Protein AF-A0A5S9WNA4-F1 (afdb_monomer_lite)

Secondary structure (DSSP, 8-state):
-EE-TTS-EE----HHHHHHHHHSPPEEEEE-TTSPEEEE-SEE-SEEEEEEEETTTTEEEEEEEE-SS-HHHHHHHT--SS-EE-----TT--------

InterPro domains:
  IPR013187 F-box associated beta-propeller, type 3 [PF08268] (17-93)

Sequence (100 aa):
MEIDTNGRIIAFLTLSEMDLIRKEKPSFYGVSDAGEIVFAPSILFESFYLLYFDPRRNSIREVSVEGIVGDEFRSRYGFVKDYMYNMKVYPNHIKSLVFL

Structure (mmCIF, N/CA/C/O backbone):
data_AF-A0A5S9WNA4-F1
#
_entry.id   AF-A0A5S9WNA4-F1
#
loop_
_atom_site.group_PDB
_atom_site.id
_atom_site.type_symbol
_atom_site.label_atom_id
_atom_site.label_alt_id
_atom_site.label_comp_id
_atom_site.label_asym_id
_atom_site.label_entity_id
_atom_site.label_seq_id
_atom_site.pdbx_PDB_ins_code
_atom_site.Cartn_x
_atom_site.Cartn_y
_atom_site.Cartn_z
_atom_site.occupancy
_atom_site.B_iso_or_equiv
_atom_site.auth_seq_id
_atom_site.auth_comp_id
_atom_site.auth_asym_id
_atom_site.auth_atom_id
_atom_site.pdbx_PDB_model_num
ATOM 1 N N . MET A 1 1 ? 24.774 -2.292 -9.402 1.00 53.12 1 MET A N 1
ATOM 2 C CA . MET A 1 1 ? 24.097 -3.509 -9.885 1.00 53.12 1 MET A CA 1
ATOM 3 C C . MET A 1 1 ? 24.956 -4.676 -9.463 1.00 53.12 1 MET A C 1
ATOM 5 O O . MET A 1 1 ? 26.059 -4.807 -9.979 1.00 53.12 1 MET A O 1
ATOM 9 N N . GLU A 1 2 ? 24.498 -5.434 -8.476 1.00 46.00 2 GLU A N 1
ATOM 10 C CA . GLU A 1 2 ? 25.188 -6.636 -8.017 1.00 46.00 2 GLU A CA 1
ATOM 11 C C . GLU A 1 2 ? 24.300 -7.835 -8.340 1.00 46.00 2 GLU A C 1
ATOM 13 O O . GLU A 1 2 ? 23.074 -7.742 -8.278 1.00 46.00 2 GLU A O 1
ATOM 18 N N . ILE A 1 3 ? 24.914 -8.925 -8.782 1.00 50.12 3 ILE A N 1
ATOM 19 C CA . ILE A 1 3 ? 24.218 -10.160 -9.122 1.00 50.12 3 ILE A CA 1
ATOM 20 C C . ILE A 1 3 ? 24.561 -11.143 -8.011 1.00 50.12 3 ILE A C 1
ATOM 22 O O . ILE A 1 3 ? 25.742 -11.359 -7.735 1.00 50.12 3 ILE A O 1
ATOM 26 N N . ASP A 1 4 ? 23.544 -11.693 -7.350 1.00 62.56 4 ASP A N 1
ATOM 27 C CA . ASP A 1 4 ? 23.748 -12.694 -6.310 1.00 62.56 4 ASP A CA 1
ATOM 28 C C . ASP A 1 4 ? 24.378 -13.968 -6.891 1.00 62.56 4 ASP A C 1
ATOM 30 O O . ASP A 1 4 ? 24.449 -14.185 -8.105 1.00 62.56 4 ASP A O 1
ATOM 34 N N . THR A 1 5 ? 24.821 -14.859 -6.011 1.00 63.25 5 THR A N 1
ATOM 35 C CA . THR A 1 5 ? 25.428 -16.140 -6.398 1.00 63.25 5 THR A CA 1
ATOM 36 C C . THR A 1 5 ? 24.503 -17.049 -7.218 1.00 63.25 5 THR A C 1
ATOM 38 O O . THR A 1 5 ? 24.977 -18.026 -7.793 1.00 63.25 5 THR A O 1
ATOM 41 N N . ASN A 1 6 ? 23.211 -16.725 -7.314 1.00 64.25 6 ASN A N 1
ATOM 42 C CA . ASN A 1 6 ? 22.197 -17.437 -8.088 1.00 64.25 6 ASN A CA 1
ATOM 43 C C . ASN A 1 6 ? 21.819 -16.713 -9.393 1.00 64.25 6 ASN A C 1
ATOM 45 O O . ASN A 1 6 ? 20.858 -17.115 -10.053 1.00 64.25 6 ASN A O 1
ATOM 49 N N . GLY A 1 7 ? 22.537 -15.654 -9.779 1.00 45.97 7 GLY A N 1
ATOM 50 C CA . GLY A 1 7 ? 22.246 -14.903 -11.000 1.00 45.97 7 GLY A CA 1
ATOM 51 C C . GLY A 1 7 ? 21.100 -13.894 -10.867 1.00 45.97 7 GLY A C 1
ATOM 52 O O . GLY A 1 7 ? 20.653 -13.357 -11.880 1.00 45.97 7 GLY A O 1
ATOM 53 N N . ARG A 1 8 ? 20.601 -13.630 -9.652 1.00 42.97 8 ARG A N 1
ATOM 54 C CA . ARG A 1 8 ? 19.517 -12.670 -9.403 1.00 42.97 8 ARG A CA 1
ATOM 55 C C . ARG A 1 8 ? 20.092 -11.273 -9.249 1.00 42.97 8 ARG A C 1
ATOM 57 O O . ARG A 1 8 ? 21.044 -11.064 -8.503 1.00 42.97 8 ARG A O 1
ATOM 64 N N . ILE A 1 9 ? 19.499 -10.306 -9.937 1.00 49.03 9 ILE A N 1
ATOM 65 C CA . ILE A 1 9 ? 19.849 -8.897 -9.763 1.00 49.03 9 ILE A CA 1
ATOM 66 C C . ILE A 1 9 ? 19.397 -8.477 -8.362 1.00 49.03 9 ILE A C 1
ATOM 68 O O . ILE A 1 9 ? 18.202 -8.464 -8.080 1.00 49.03 9 ILE A O 1
ATOM 72 N N . ILE A 1 10 ? 20.348 -8.128 -7.498 1.00 45.97 10 ILE A N 1
ATOM 73 C CA . ILE A 1 10 ? 20.065 -7.418 -6.253 1.00 45.97 10 ILE A CA 1
ATOM 74 C C . ILE A 1 10 ? 20.155 -5.930 -6.584 1.00 45.97 10 ILE A C 1
ATOM 76 O O . ILE A 1 10 ? 21.240 -5.363 -6.771 1.00 45.97 10 ILE A O 1
ATOM 80 N N . ALA A 1 11 ? 18.997 -5.292 -6.710 1.00 54.09 11 ALA A N 1
ATOM 81 C CA . ALA A 1 11 ? 18.925 -3.846 -6.770 1.00 54.09 11 ALA A CA 1
ATOM 82 C C . ALA A 1 11 ? 19.057 -3.290 -5.347 1.00 54.09 11 ALA A C 1
ATOM 84 O O . ALA A 1 11 ? 18.130 -3.338 -4.543 1.00 54.09 11 ALA A O 1
ATOM 85 N N . PHE A 1 12 ? 20.240 -2.776 -5.015 1.00 55.50 12 PHE A N 1
ATOM 86 C CA . PHE A 1 12 ? 20.406 -1.958 -3.820 1.00 55.50 12 PHE A CA 1
ATOM 87 C C . PHE A 1 12 ? 19.881 -0.557 -4.126 1.00 55.50 12 PHE A C 1
ATOM 89 O O . PHE A 1 12 ? 20.514 0.180 -4.884 1.00 55.50 12 PHE A O 1
ATOM 96 N N . LEU A 1 13 ? 18.737 -0.197 -3.539 1.00 56.66 13 LEU A N 1
ATOM 97 C CA . LEU A 1 13 ? 18.297 1.196 -3.514 1.00 56.66 13 LEU A CA 1
ATOM 98 C C . LEU A 1 13 ? 19.362 2.045 -2.817 1.00 56.66 13 LEU A C 1
ATOM 100 O O . LEU A 1 13 ? 19.879 1.684 -1.756 1.00 56.66 13 LEU A O 1
ATOM 104 N N . THR A 1 14 ? 19.677 3.193 -3.401 1.00 56.69 14 THR A N 1
ATOM 105 C CA . THR A 1 14 ? 20.527 4.195 -2.761 1.00 56.69 14 THR A CA 1
ATOM 106 C C . THR A 1 14 ? 19.803 4.811 -1.563 1.00 56.69 14 THR A C 1
ATOM 108 O O . THR A 1 14 ? 18.572 4.888 -1.518 1.00 56.69 14 THR A O 1
ATOM 111 N N . LEU A 1 15 ? 20.563 5.308 -0.584 1.00 57.06 15 LEU A N 1
ATOM 112 C CA . LEU A 1 15 ? 19.991 5.964 0.597 1.00 57.06 15 LEU A CA 1
ATOM 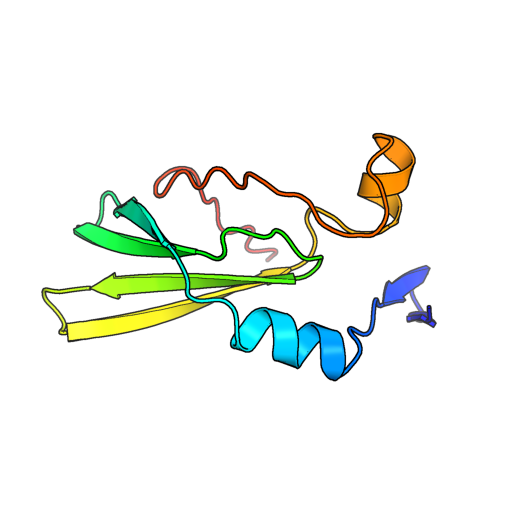113 C C . LEU A 1 15 ? 19.062 7.134 0.214 1.00 57.06 15 LEU A C 1
ATOM 115 O O . LEU A 1 15 ? 18.020 7.321 0.833 1.00 57.06 15 LEU A O 1
ATOM 119 N N . SER A 1 16 ? 19.386 7.868 -0.855 1.00 60.78 16 SER A N 1
ATOM 120 C CA . SER A 1 16 ? 18.551 8.958 -1.373 1.00 60.78 16 SER A CA 1
ATOM 121 C C . SER A 1 16 ? 17.216 8.494 -1.955 1.00 60.78 16 SER A C 1
ATOM 123 O O . SER A 1 16 ? 16.220 9.202 -1.825 1.00 60.78 16 SER A O 1
ATOM 125 N N . GLU A 1 17 ? 17.173 7.318 -2.584 1.00 64.06 17 GLU A N 1
ATOM 126 C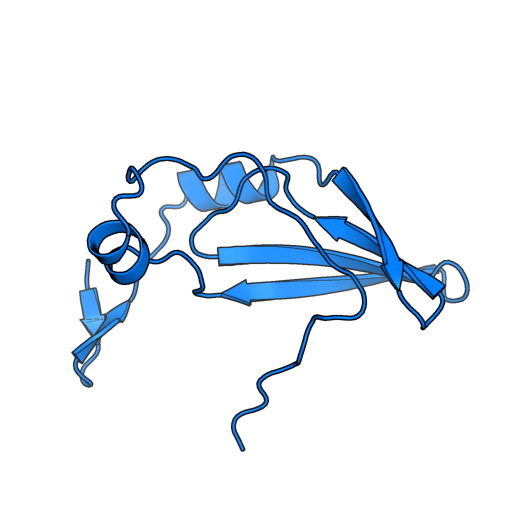 CA . GLU A 1 17 ? 15.923 6.736 -3.088 1.00 64.06 17 GLU A CA 1
ATOM 127 C C . GLU A 1 17 ? 15.054 6.252 -1.925 1.00 64.06 17 GLU A C 1
ATOM 129 O O . GLU A 1 17 ? 13.853 6.517 -1.902 1.00 64.06 17 GLU A O 1
ATOM 134 N N . MET A 1 18 ? 15.666 5.634 -0.908 1.00 62.78 18 MET A N 1
ATOM 135 C CA . MET A 1 18 ? 14.970 5.260 0.328 1.00 62.78 18 MET A CA 1
ATOM 136 C C . MET A 1 18 ? 14.384 6.477 1.060 1.00 62.78 18 MET A C 1
ATOM 138 O O . MET A 1 18 ? 13.239 6.429 1.518 1.00 62.78 18 MET A O 1
ATOM 142 N N . ASP A 1 19 ? 15.133 7.578 1.147 1.00 67.69 19 ASP A N 1
ATOM 143 C CA . ASP A 1 19 ? 14.659 8.827 1.750 1.00 67.69 19 ASP A CA 1
ATOM 144 C C . ASP A 1 19 ? 13.517 9.459 0.945 1.00 67.69 19 ASP A C 1
ATOM 146 O O . ASP A 1 19 ? 12.564 9.980 1.529 1.00 67.69 19 ASP A O 1
ATOM 150 N N . LEU A 1 20 ? 13.568 9.390 -0.390 1.00 66.19 20 LEU A N 1
ATOM 151 C CA . LEU A 1 20 ? 12.497 9.886 -1.255 1.00 66.19 20 LEU A CA 1
ATOM 152 C C . LEU A 1 20 ? 11.201 9.083 -1.068 1.00 66.19 20 LEU A C 1
ATOM 154 O O . LEU A 1 20 ? 10.139 9.687 -0.909 1.00 66.19 20 LEU A O 1
ATOM 158 N N . ILE A 1 21 ? 11.301 7.750 -0.998 1.00 65.44 21 ILE A N 1
ATOM 159 C CA . ILE A 1 21 ? 10.177 6.843 -0.708 1.00 65.44 21 ILE A CA 1
ATOM 160 C C . ILE A 1 21 ? 9.543 7.187 0.646 1.00 65.44 21 ILE A C 1
ATOM 162 O O . ILE A 1 21 ? 8.323 7.311 0.759 1.00 65.44 21 ILE A O 1
ATOM 166 N N . ARG A 1 22 ? 10.363 7.389 1.686 1.00 66.38 22 ARG A N 1
ATOM 167 C CA . ARG A 1 22 ? 9.884 7.734 3.038 1.00 66.38 22 ARG A CA 1
ATOM 168 C C . ARG A 1 22 ? 9.299 9.143 3.134 1.00 66.38 22 ARG A C 1
ATOM 170 O O . ARG A 1 22 ? 8.447 9.389 3.984 1.00 66.38 22 ARG A O 1
ATOM 177 N N . LYS A 1 23 ? 9.765 10.078 2.305 1.00 70.75 23 LYS A N 1
ATOM 178 C CA . LYS A 1 23 ? 9.288 11.468 2.291 1.00 70.75 23 LYS A CA 1
ATOM 179 C C . LYS A 1 23 ? 7.967 11.626 1.546 1.00 70.75 23 LYS A C 1
ATOM 181 O O . LYS A 1 23 ? 7.256 12.610 1.773 1.00 70.75 23 LYS A O 1
ATOM 186 N N . GLU A 1 24 ? 7.639 10.698 0.654 1.00 74.19 24 GLU A N 1
ATOM 187 C CA . GLU A 1 24 ? 6.380 10.757 -0.063 1.00 74.19 24 GLU A CA 1
ATOM 188 C C . GLU A 1 24 ? 5.203 10.577 0.901 1.00 74.19 24 GLU A C 1
ATOM 190 O O . GLU A 1 24 ? 5.140 9.619 1.670 1.00 74.19 24 GLU A O 1
ATOM 195 N N . LYS A 1 25 ? 4.253 11.517 0.869 1.00 78.75 25 LYS A N 1
ATOM 196 C CA . LYS A 1 25 ? 3.019 11.386 1.640 1.00 78.75 25 LYS A CA 1
ATOM 197 C C . LYS A 1 25 ? 2.115 10.378 0.934 1.00 78.75 25 LYS A C 1
ATOM 199 O O . LYS A 1 25 ? 1.696 10.657 -0.192 1.00 78.75 25 LYS A O 1
ATOM 204 N N . PRO A 1 26 ? 1.774 9.251 1.573 1.00 83.31 26 PRO A N 1
ATOM 205 C CA . PRO A 1 26 ? 0.935 8.259 0.936 1.00 83.31 26 PRO A CA 1
ATOM 206 C C . PRO A 1 26 ? -0.486 8.818 0.774 1.00 83.31 26 PRO A C 1
ATOM 208 O O . PRO A 1 26 ? -1.038 9.465 1.666 1.00 83.31 26 PRO A O 1
ATOM 211 N N . SER A 1 27 ? -1.061 8.598 -0.403 1.00 87.56 27 SER A N 1
ATOM 212 C CA . SER A 1 27 ? -2.416 9.016 -0.763 1.00 87.56 27 SER A CA 1
ATOM 213 C C . SER A 1 27 ? -3.426 7.942 -0.375 1.00 87.56 27 SER A C 1
ATOM 215 O O . SER A 1 27 ? -3.080 6.768 -0.288 1.00 87.56 27 SER A O 1
ATOM 217 N N . PHE A 1 28 ? -4.678 8.330 -0.140 1.00 89.44 28 PHE A N 1
ATOM 218 C CA . PHE A 1 28 ? -5.774 7.388 0.091 1.00 89.44 28 PHE A CA 1
ATOM 219 C C . PHE A 1 28 ? -6.165 6.683 -1.215 1.00 89.44 28 PHE A C 1
ATOM 221 O O . PHE A 1 28 ? -6.369 7.346 -2.232 1.00 89.44 28 PHE A O 1
ATOM 228 N N . TYR A 1 29 ? -6.313 5.357 -1.169 1.00 88.06 29 TYR A N 1
ATOM 229 C CA . TYR A 1 29 ? -6.664 4.533 -2.334 1.00 88.06 29 TYR A CA 1
ATOM 230 C C . TYR A 1 29 ? -7.961 3.737 -2.186 1.00 88.06 29 TYR A C 1
ATOM 232 O O . TYR A 1 29 ? -8.446 3.185 -3.172 1.00 88.06 29 TYR A O 1
ATOM 240 N N . GLY A 1 30 ? -8.544 3.673 -0.991 1.00 90.12 30 GLY A N 1
ATOM 241 C CA . GLY A 1 30 ? -9.819 2.995 -0.785 1.00 90.12 30 GLY A CA 1
ATOM 242 C C . GLY A 1 30 ? -9.902 2.258 0.539 1.00 90.12 30 GLY A C 1
ATOM 243 O O . GLY A 1 30 ? -9.091 2.454 1.443 1.00 90.12 30 GLY A O 1
ATOM 244 N N . VAL A 1 31 ? -10.912 1.400 0.628 1.00 91.06 31 VAL A N 1
ATOM 245 C CA . VAL A 1 31 ? -11.185 0.561 1.794 1.00 91.06 31 VAL A CA 1
ATOM 246 C C . VAL A 1 31 ? -11.141 -0.901 1.354 1.00 91.06 31 VAL A C 1
ATOM 248 O O . VAL A 1 31 ? -11.689 -1.230 0.301 1.00 91.06 31 VAL A O 1
ATOM 251 N N . SER A 1 32 ? -10.455 -1.755 2.116 1.00 90.25 32 SER A N 1
ATOM 252 C CA . SER A 1 32 ? -10.432 -3.204 1.881 1.00 90.25 32 SER A CA 1
ATOM 253 C C . SER A 1 32 ? -11.752 -3.861 2.307 1.00 90.25 32 SER A C 1
ATOM 255 O O . SER A 1 32 ? -12.518 -3.291 3.083 1.00 90.25 32 SER A O 1
ATOM 257 N N . ASP A 1 33 ? -12.001 -5.099 1.881 1.00 89.50 33 ASP A N 1
ATOM 258 C CA . ASP A 1 33 ? -13.175 -5.880 2.313 1.00 89.50 33 ASP A CA 1
ATOM 259 C C . ASP A 1 33 ? -13.200 -6.132 3.832 1.00 89.50 33 ASP A C 1
ATOM 261 O O . ASP A 1 33 ? -14.258 -6.367 4.417 1.00 89.50 33 ASP A O 1
ATOM 265 N N . ALA A 1 34 ? -12.041 -6.040 4.493 1.00 89.94 34 ALA A N 1
ATOM 266 C CA . ALA A 1 34 ? -11.920 -6.116 5.948 1.00 89.94 34 ALA A CA 1
ATOM 267 C C . ALA A 1 34 ? -12.265 -4.791 6.662 1.00 89.94 34 ALA A C 1
ATOM 269 O O . ALA A 1 34 ? -12.342 -4.758 7.892 1.00 89.94 34 ALA A O 1
ATOM 270 N N . GLY A 1 35 ? -12.494 -3.708 5.911 1.00 92.00 35 GLY A N 1
ATOM 271 C CA . GLY A 1 35 ? -12.765 -2.370 6.439 1.00 92.00 35 GLY A CA 1
ATOM 272 C C . GLY A 1 35 ? -11.513 -1.549 6.756 1.00 92.00 35 GLY A C 1
ATOM 273 O O . GLY A 1 35 ? -11.618 -0.544 7.460 1.00 92.00 35 GLY A O 1
ATOM 274 N N . GLU A 1 36 ? -10.336 -1.953 6.269 1.00 93.94 36 GLU A N 1
ATOM 275 C CA . GLU A 1 36 ? -9.090 -1.204 6.468 1.00 93.94 36 GLU A CA 1
ATOM 276 C C . GLU A 1 36 ? -8.967 -0.085 5.432 1.00 93.94 36 GLU A C 1
ATOM 278 O O . GLU A 1 36 ? -9.221 -0.290 4.246 1.00 93.94 36 GLU A O 1
ATOM 283 N N . ILE A 1 37 ? -8.535 1.096 5.866 1.00 92.94 37 ILE A N 1
ATOM 284 C CA . ILE A 1 37 ? -8.248 2.235 4.993 1.00 92.94 37 ILE A CA 1
ATOM 285 C C . ILE A 1 37 ? -6.855 2.038 4.394 1.00 92.94 37 ILE A C 1
ATOM 287 O O . ILE A 1 37 ? -5.871 1.937 5.128 1.00 92.94 37 ILE A O 1
ATOM 291 N N . VAL A 1 38 ? -6.772 1.996 3.065 1.00 91.25 38 VAL A N 1
ATOM 292 C CA . VAL A 1 38 ? -5.528 1.737 2.337 1.00 91.25 38 VAL A CA 1
ATOM 293 C C . VAL A 1 38 ? -4.909 3.043 1.862 1.00 91.25 38 VAL A C 1
ATOM 295 O O . VAL A 1 38 ? -5.545 3.827 1.149 1.00 91.25 38 VAL A O 1
ATOM 298 N N . PHE A 1 39 ? -3.641 3.239 2.214 1.00 89.25 39 PHE A N 1
ATOM 299 C CA . PHE A 1 39 ? -2.800 4.304 1.691 1.00 89.25 39 PHE A CA 1
ATOM 300 C C . PHE A 1 39 ? -1.607 3.738 0.935 1.00 89.25 39 PHE A C 1
ATOM 302 O O . PHE A 1 39 ? -1.065 2.688 1.289 1.00 89.25 39 PHE A O 1
ATOM 309 N N . ALA A 1 40 ? -1.180 4.462 -0.091 1.00 85.31 40 ALA A N 1
ATOM 310 C CA . ALA A 1 40 ? -0.033 4.074 -0.890 1.00 85.31 40 ALA A CA 1
ATOM 311 C C . ALA A 1 40 ? 0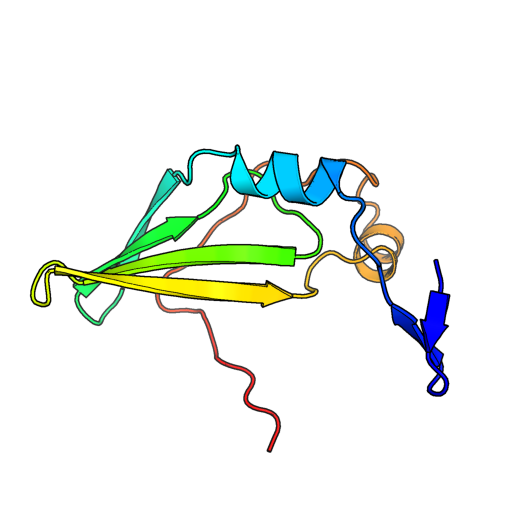.697 5.292 -1.462 1.00 85.31 40 ALA A C 1
ATOM 313 O O . ALA A 1 40 ? 0.100 6.366 -1.579 1.00 85.31 40 ALA A O 1
ATOM 314 N N . PRO A 1 41 ? 1.971 5.155 -1.841 1.00 81.56 41 PRO A N 1
ATOM 315 C CA . PRO A 1 41 ? 2.655 6.187 -2.600 1.00 81.56 41 PRO A CA 1
ATOM 316 C C . PRO A 1 41 ? 1.951 6.439 -3.942 1.00 81.56 41 PRO A C 1
ATOM 318 O O . PRO A 1 41 ? 1.310 5.564 -4.528 1.00 81.56 41 PRO A O 1
ATOM 321 N N . SER A 1 42 ? 2.010 7.674 -4.420 1.00 76.69 42 SER A N 1
ATOM 322 C CA . SER A 1 42 ? 1.596 8.065 -5.771 1.00 76.69 42 SER A CA 1
ATOM 323 C C . SER A 1 42 ? 2.665 7.734 -6.817 1.00 76.69 42 SER A C 1
ATOM 325 O O . SER A 1 42 ? 2.342 7.607 -8.004 1.00 76.69 42 SER A O 1
ATOM 327 N N . ILE A 1 43 ? 3.912 7.539 -6.369 1.00 74.44 43 ILE A N 1
ATOM 328 C CA . ILE A 1 43 ? 5.055 7.178 -7.200 1.00 74.44 43 ILE A CA 1
ATOM 329 C C . ILE A 1 43 ? 5.439 5.712 -6.967 1.00 74.44 43 ILE A C 1
ATOM 331 O O . ILE A 1 43 ? 5.705 5.280 -5.847 1.00 74.44 43 ILE A O 1
ATOM 335 N N . LEU A 1 44 ? 5.495 4.939 -8.052 1.00 72.19 44 LEU A N 1
ATOM 336 C CA . LEU A 1 44 ? 5.963 3.554 -8.028 1.00 72.19 44 LEU A CA 1
ATOM 337 C C . LEU A 1 44 ? 7.486 3.491 -8.163 1.00 72.19 44 LEU A C 1
ATOM 339 O O . LEU A 1 44 ? 8.047 3.825 -9.211 1.00 72.19 44 LEU A O 1
ATOM 343 N N . PHE A 1 45 ? 8.125 2.997 -7.108 1.00 70.81 45 PHE A N 1
ATOM 344 C CA . PHE A 1 45 ? 9.538 2.631 -7.073 1.00 70.81 45 PHE A CA 1
ATOM 345 C C . PHE A 1 45 ? 9.701 1.110 -7.205 1.00 70.81 45 PHE A C 1
ATOM 347 O O . PHE A 1 45 ? 8.722 0.363 -7.204 1.00 70.81 45 PHE A O 1
ATOM 354 N N . GLU A 1 46 ? 10.942 0.640 -7.346 1.00 71.00 46 GLU A N 1
ATOM 355 C CA . GLU A 1 46 ? 11.249 -0.796 -7.435 1.00 71.00 46 GLU A CA 1
ATOM 356 C C . GLU A 1 46 ? 10.795 -1.573 -6.190 1.00 71.00 46 GLU A C 1
ATOM 358 O O . GLU A 1 46 ? 10.303 -2.697 -6.300 1.00 71.00 46 GLU A O 1
ATOM 363 N N . SER A 1 47 ? 10.871 -0.931 -5.025 1.00 73.88 47 SER A N 1
ATOM 364 C CA . SER A 1 47 ? 10.158 -1.340 -3.821 1.00 73.88 47 SER A CA 1
ATOM 365 C C . SER A 1 47 ? 9.411 -0.152 -3.228 1.00 73.88 47 SER A C 1
ATOM 367 O O . SER A 1 47 ? 9.858 0.992 -3.305 1.00 73.88 47 SER A O 1
ATOM 369 N N . PHE A 1 48 ? 8.238 -0.41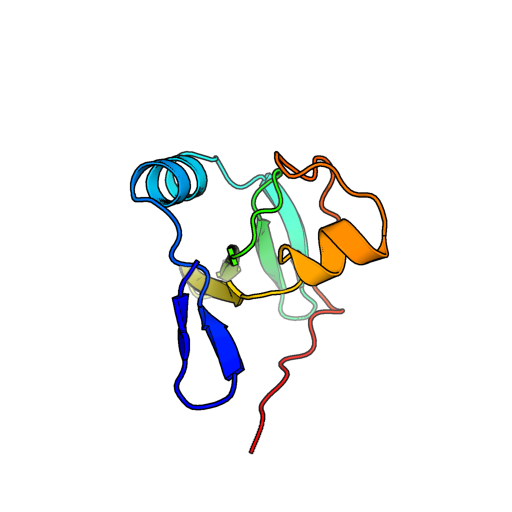3 -2.667 1.00 76.38 48 PHE A N 1
ATOM 370 C CA . PHE A 1 48 ? 7.387 0.601 -2.055 1.00 76.38 48 PHE A CA 1
ATOM 371 C C . PHE A 1 48 ? 6.572 -0.016 -0.921 1.00 76.38 48 PHE A C 1
ATOM 373 O O . PHE A 1 48 ? 6.498 -1.234 -0.794 1.00 76.38 48 PHE A O 1
ATOM 380 N N . TYR A 1 49 ? 5.951 0.813 -0.086 1.00 80.81 49 TYR A N 1
ATOM 381 C CA . TYR A 1 49 ? 5.138 0.341 1.031 1.00 80.81 49 TYR A CA 1
ATOM 382 C C . TYR A 1 49 ? 3.659 0.680 0.835 1.00 80.81 49 TYR A C 1
ATOM 384 O O . TYR A 1 49 ? 3.302 1.696 0.243 1.00 80.81 49 TYR A O 1
ATOM 392 N N . LEU A 1 50 ? 2.790 -0.176 1.361 1.00 86.12 50 LEU A N 1
ATOM 393 C CA . LEU A 1 50 ? 1.361 0.071 1.521 1.00 86.12 50 LEU A CA 1
ATOM 394 C C . LEU A 1 50 ? 1.047 0.179 3.010 1.00 86.12 50 LEU A C 1
ATOM 396 O O . LEU A 1 50 ? 1.552 -0.614 3.806 1.00 86.12 50 LEU A O 1
ATOM 400 N N . LEU A 1 51 ? 0.185 1.119 3.384 1.00 89.50 51 LEU A N 1
ATOM 401 C CA . LEU A 1 51 ? -0.301 1.255 4.755 1.00 89.50 51 LEU A CA 1
ATOM 402 C C . LEU A 1 51 ? -1.771 0.856 4.820 1.00 89.50 51 LEU A C 1
ATOM 404 O O . LEU A 1 51 ? -2.600 1.401 4.096 1.00 89.50 51 LEU A O 1
ATOM 408 N N . TYR A 1 52 ? -2.088 -0.061 5.726 1.00 91.12 52 TYR A N 1
ATOM 409 C CA . TYR A 1 52 ? -3.447 -0.480 6.047 1.00 91.12 52 TYR A CA 1
ATOM 410 C C . TYR A 1 52 ? -3.776 0.020 7.444 1.00 91.12 52 TYR A C 1
ATOM 412 O O . TYR A 1 52 ? -3.177 -0.426 8.421 1.00 91.12 52 TYR A O 1
ATOM 420 N N . PHE A 1 53 ? -4.700 0.967 7.548 1.00 92.75 53 PHE A N 1
ATOM 421 C CA . PHE A 1 53 ? -5.188 1.453 8.831 1.00 92.75 53 PHE A CA 1
ATOM 422 C C . PHE A 1 53 ? -6.503 0.760 9.186 1.00 92.75 53 PHE A C 1
ATOM 424 O O . PHE A 1 53 ? -7.495 0.906 8.475 1.00 92.75 53 PHE A O 1
ATOM 431 N N . ASP A 1 54 ? -6.517 0.038 10.303 1.00 94.56 54 ASP A N 1
ATOM 432 C CA . ASP A 1 54 ? -7.729 -0.530 10.891 1.00 94.56 54 ASP A CA 1
ATOM 433 C C . ASP A 1 54 ? -8.294 0.466 11.923 1.00 94.56 54 ASP A C 1
ATOM 435 O O . ASP A 1 54 ? -7.749 0.574 13.031 1.00 94.56 54 ASP A O 1
ATOM 439 N N . PRO A 1 55 ? -9.392 1.185 11.615 1.00 92.19 55 PRO A N 1
ATOM 440 C CA . PRO A 1 55 ? -9.986 2.142 12.546 1.00 92.19 55 PRO A CA 1
ATOM 441 C C . PRO A 1 55 ? -10.619 1.473 13.773 1.00 92.19 55 PRO A C 1
ATOM 443 O O . PRO A 1 55 ? -10.775 2.117 14.807 1.00 92.19 55 PRO A O 1
ATOM 446 N N . ARG A 1 56 ? -10.980 0.185 13.691 1.00 94.62 56 ARG A N 1
ATOM 447 C CA . ARG A 1 56 ? -11.601 -0.562 14.798 1.00 94.62 56 ARG A CA 1
ATOM 448 C C . ARG A 1 56 ? -10.568 -0.938 15.850 1.00 94.62 56 ARG A C 1
ATOM 450 O O . ARG A 1 56 ? -10.885 -0.980 17.035 1.00 94.62 56 ARG A O 1
ATOM 457 N N . ARG A 1 57 ? -9.348 -1.239 15.404 1.00 94.06 57 ARG A N 1
ATOM 458 C CA . ARG A 1 57 ? -8.206 -1.581 16.266 1.00 94.06 57 ARG A CA 1
ATOM 459 C C . ARG A 1 57 ? -7.301 -0.390 16.561 1.00 94.06 57 ARG A C 1
ATOM 461 O O . ARG A 1 57 ? -6.429 -0.507 17.415 1.00 94.06 57 ARG A O 1
ATOM 468 N N . ASN A 1 58 ? -7.515 0.733 15.874 1.00 93.00 58 ASN A N 1
ATOM 469 C CA . ASN A 1 58 ? -6.646 1.905 15.896 1.00 93.00 58 ASN A CA 1
ATOM 470 C C . ASN A 1 58 ? -5.175 1.527 15.639 1.00 93.00 58 ASN A C 1
ATOM 472 O O . ASN A 1 58 ? -4.268 1.922 16.371 1.00 93.00 58 ASN A O 1
ATOM 476 N N . SER A 1 59 ? -4.952 0.698 14.619 1.00 91.94 59 SER A N 1
ATOM 477 C CA . SER A 1 59 ? -3.636 0.142 14.300 1.00 91.94 59 SER A CA 1
ATOM 478 C C . SER A 1 59 ? -3.308 0.314 12.828 1.00 91.94 59 SER A C 1
ATOM 480 O O . SER A 1 59 ? -4.195 0.236 11.980 1.00 91.94 59 SER A O 1
ATOM 482 N N . ILE A 1 60 ? -2.024 0.489 12.527 1.00 92.00 60 ILE A N 1
ATOM 483 C CA . ILE A 1 60 ? -1.508 0.554 11.161 1.00 92.00 60 ILE A CA 1
ATOM 484 C C . ILE A 1 60 ? -0.651 -0.681 10.907 1.00 92.00 60 ILE A C 1
ATOM 486 O O . ILE A 1 60 ? 0.216 -1.014 11.716 1.00 92.00 60 ILE A O 1
ATOM 490 N N . ARG A 1 61 ? -0.876 -1.336 9.768 1.00 89.44 61 ARG A N 1
ATOM 491 C CA . ARG A 1 61 ? 0.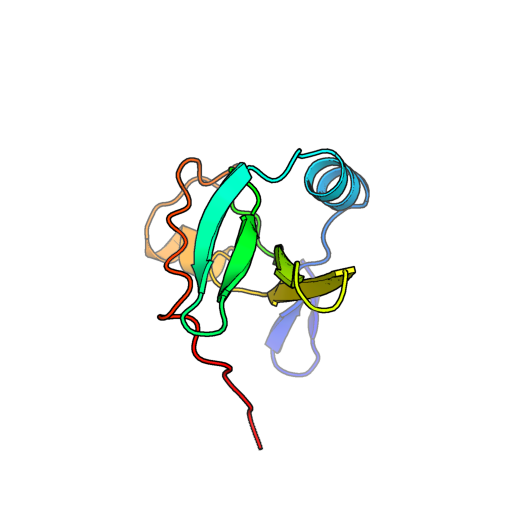005 -2.365 9.221 1.00 89.44 61 ARG A CA 1
ATOM 492 C C . ARG A 1 61 ? 0.705 -1.821 7.985 1.00 89.44 61 ARG A C 1
ATOM 494 O O . ARG A 1 61 ? 0.053 -1.457 7.010 1.00 89.44 61 ARG A O 1
ATOM 501 N N . GLU A 1 62 ? 2.029 -1.808 8.027 1.00 88.56 62 GLU A N 1
ATOM 502 C CA . GLU A 1 62 ? 2.869 -1.525 6.867 1.00 88.56 62 GLU A CA 1
ATOM 503 C C . GLU A 1 62 ? 3.177 -2.829 6.127 1.00 88.56 62 GLU A C 1
ATOM 505 O O . GLU A 1 62 ? 3.479 -3.854 6.741 1.00 88.56 62 GLU A O 1
ATOM 510 N N . VAL A 1 63 ? 3.066 -2.801 4.803 1.00 83.75 63 VAL A N 1
ATOM 511 C CA . VAL A 1 63 ? 3.400 -3.924 3.928 1.00 83.75 63 VAL A CA 1
ATOM 512 C C . VAL A 1 63 ? 4.411 -3.434 2.907 1.00 83.75 63 VAL A C 1
ATOM 514 O O . VAL A 1 63 ? 4.073 -2.609 2.062 1.00 83.75 63 VAL A O 1
ATOM 517 N N . SER A 1 64 ? 5.632 -3.960 2.975 1.00 79.62 64 SER A N 1
ATOM 518 C CA . SER A 1 64 ? 6.624 -3.784 1.916 1.00 79.62 64 SER A CA 1
ATOM 519 C C . SER A 1 64 ? 6.220 -4.609 0.696 1.00 79.62 64 SER A C 1
ATOM 521 O O . SER A 1 64 ? 5.908 -5.796 0.815 1.00 79.62 64 SER A O 1
ATOM 523 N N . VAL A 1 65 ? 6.209 -3.971 -0.468 1.00 75.75 65 VAL A N 1
ATOM 524 C CA . VAL A 1 65 ? 6.008 -4.593 -1.772 1.00 75.75 65 VAL A CA 1
ATOM 525 C C . VAL A 1 65 ? 7.305 -4.437 -2.549 1.00 75.75 65 VAL A C 1
ATOM 527 O O . VAL A 1 65 ? 7.726 -3.328 -2.875 1.00 75.75 65 VAL A O 1
ATOM 530 N N . GLU A 1 66 ? 7.935 -5.565 -2.842 1.00 72.81 66 GLU A N 1
ATOM 531 C CA . GLU A 1 66 ? 9.175 -5.642 -3.604 1.00 72.81 66 GLU A CA 1
ATOM 532 C C . GLU A 1 66 ? 8.872 -6.087 -5.042 1.00 72.81 66 GLU A C 1
ATOM 534 O O . GLU A 1 66 ? 8.088 -7.011 -5.262 1.00 72.81 66 GLU A O 1
ATOM 539 N N . GLY A 1 67 ? 9.497 -5.449 -6.034 1.00 61.56 67 GLY A N 1
ATOM 540 C CA . GLY A 1 67 ? 9.820 -6.123 -7.291 1.00 61.56 67 GLY A CA 1
ATOM 541 C C . GLY A 1 67 ? 8.684 -6.358 -8.292 1.00 61.56 67 GLY A C 1
ATOM 542 O O . GLY A 1 67 ? 8.594 -7.445 -8.854 1.00 61.56 67 GLY A O 1
ATOM 543 N N . ILE A 1 68 ? 7.864 -5.349 -8.613 1.00 61.47 68 ILE A N 1
ATOM 544 C CA . ILE A 1 68 ? 7.039 -5.403 -9.846 1.00 61.47 68 ILE A CA 1
ATOM 545 C C . ILE A 1 68 ? 7.686 -4.611 -10.995 1.00 61.47 68 ILE A C 1
ATOM 547 O O . ILE A 1 68 ? 7.518 -4.961 -12.159 1.00 61.47 68 ILE A O 1
ATOM 551 N N . VAL A 1 69 ? 8.471 -3.573 -10.688 1.00 61.34 69 VAL A N 1
ATOM 552 C CA . VAL A 1 69 ? 8.957 -2.590 -11.674 1.00 61.34 69 VAL A CA 1
ATOM 553 C C . VAL A 1 69 ? 10.487 -2.474 -11.654 1.00 61.34 69 VAL A C 1
ATOM 555 O O . VAL A 1 69 ? 11.027 -1.370 -11.679 1.00 61.34 69 VAL A O 1
ATOM 558 N N . GLY A 1 70 ? 11.190 -3.607 -11.577 1.00 64.88 70 GLY A N 1
ATOM 559 C CA . GLY A 1 70 ? 12.653 -3.646 -11.695 1.00 64.88 70 GLY A CA 1
ATOM 560 C C . GLY A 1 70 ? 13.144 -3.320 -13.112 1.00 64.88 70 GLY A C 1
ATOM 561 O O . GLY A 1 70 ? 12.358 -3.265 -14.065 1.00 64.88 70 GLY A O 1
ATOM 562 N N . ASP A 1 71 ? 14.455 -3.130 -13.268 1.00 67.94 71 ASP A N 1
ATOM 563 C CA . ASP A 1 71 ? 15.091 -2.749 -14.542 1.00 67.94 71 ASP A CA 1
ATOM 564 C C . ASP A 1 71 ? 14.728 -3.691 -15.711 1.00 67.94 71 ASP A C 1
ATOM 566 O O . ASP A 1 71 ? 14.521 -3.229 -16.835 1.00 67.94 71 ASP A O 1
ATOM 570 N N . GLU A 1 72 ? 14.573 -4.997 -15.455 1.00 68.12 72 GLU A N 1
ATOM 571 C CA . GLU A 1 72 ? 14.156 -5.975 -16.472 1.00 68.12 72 GLU A CA 1
ATOM 572 C C . GLU A 1 72 ? 12.720 -5.723 -16.964 1.00 68.12 72 GLU A C 1
ATOM 574 O O . GLU A 1 72 ? 12.465 -5.713 -18.170 1.00 68.12 72 GLU A O 1
ATOM 579 N N . PHE A 1 73 ? 11.781 -5.470 -16.045 1.00 69.75 73 PHE A N 1
ATOM 580 C CA . PHE A 1 73 ? 10.396 -5.137 -16.386 1.00 69.75 73 PHE A CA 1
ATOM 581 C C . PHE A 1 73 ? 10.348 -3.835 -17.193 1.00 69.75 73 PHE A C 1
ATOM 583 O O . PHE A 1 73 ? 9.708 -3.762 -18.243 1.00 69.75 73 PHE A O 1
ATOM 590 N N . ARG A 1 74 ? 11.092 -2.817 -16.750 1.00 69.81 74 ARG A N 1
ATOM 591 C CA . ARG A 1 74 ? 11.159 -1.518 -17.428 1.00 69.81 74 ARG A CA 1
ATOM 592 C C . ARG A 1 74 ? 11.735 -1.641 -18.835 1.00 69.81 74 ARG A C 1
ATOM 594 O O . ARG A 1 74 ? 11.140 -1.127 -19.778 1.00 69.81 74 ARG A O 1
ATOM 601 N N . SER A 1 75 ? 12.833 -2.381 -18.993 1.00 70.12 75 SER A N 1
ATOM 602 C CA . SER A 1 75 ? 13.464 -2.624 -20.292 1.00 70.12 75 SER A CA 1
ATOM 603 C C . SER A 1 75 ? 12.557 -3.409 -21.241 1.00 70.12 75 SER A C 1
ATOM 605 O O . SER A 1 75 ? 12.457 -3.053 -22.414 1.00 70.12 75 SER A O 1
ATOM 607 N N . ARG A 1 76 ? 11.847 -4.429 -20.740 1.00 74.06 76 ARG A N 1
ATOM 608 C CA . ARG A 1 76 ? 10.946 -5.257 -21.556 1.00 74.06 76 ARG A CA 1
ATOM 609 C C . ARG A 1 76 ? 9.741 -4.481 -22.085 1.00 74.06 76 ARG A C 1
ATOM 611 O O . ARG A 1 76 ? 9.282 -4.765 -23.188 1.00 74.06 76 ARG A O 1
ATOM 618 N N . TYR A 1 77 ? 9.233 -3.522 -21.313 1.00 70.19 77 TYR A N 1
ATOM 619 C CA . TYR A 1 77 ? 8.003 -2.794 -21.641 1.00 70.19 77 TYR A CA 1
ATOM 620 C C . TYR A 1 77 ? 8.225 -1.318 -22.014 1.00 70.19 77 TYR A C 1
ATOM 622 O O . TYR A 1 77 ? 7.257 -0.589 -22.213 1.00 70.19 77 TYR A O 1
ATOM 630 N N . GLY A 1 78 ? 9.481 -0.876 -22.156 1.00 66.38 78 GLY A N 1
ATOM 631 C CA . GLY A 1 78 ? 9.825 0.470 -22.629 1.00 66.38 78 GLY A CA 1
ATOM 632 C C . GLY A 1 78 ? 9.576 1.590 -21.614 1.00 66.38 78 GLY A C 1
ATOM 633 O O . GLY A 1 78 ? 9.366 2.736 -22.011 1.00 66.38 78 GLY A O 1
ATOM 634 N N . PHE A 1 79 ? 9.585 1.283 -20.315 1.00 66.94 79 PHE A N 1
ATOM 635 C CA . PHE A 1 79 ? 9.445 2.294 -19.267 1.00 66.94 79 PHE A CA 1
ATOM 636 C C . PHE A 1 79 ? 10.783 2.991 -18.988 1.00 66.94 79 PHE A C 1
ATOM 638 O O . PHE A 1 79 ? 11.836 2.355 -18.923 1.00 66.94 79 PHE A O 1
ATOM 645 N N . VAL A 1 80 ? 10.736 4.314 -18.807 1.00 64.38 80 VAL A N 1
ATOM 646 C CA . VAL A 1 80 ? 11.903 5.135 -18.450 1.00 64.38 80 VAL A CA 1
ATOM 647 C C . VAL A 1 80 ? 12.363 4.781 -17.029 1.00 64.38 80 VAL A C 1
ATOM 649 O O . VAL A 1 80 ? 11.544 4.441 -16.176 1.00 64.38 80 VAL A O 1
ATOM 652 N N . LYS A 1 81 ? 13.673 4.862 -16.765 1.00 62.28 81 LYS A N 1
ATOM 653 C CA . LYS A 1 81 ? 14.301 4.478 -15.485 1.00 62.28 81 LYS A CA 1
ATOM 654 C C . LYS A 1 81 ? 13.938 5.354 -14.280 1.00 62.28 81 LYS A C 1
ATOM 656 O O . LYS A 1 81 ? 14.334 5.018 -13.169 1.00 62.28 81 LYS A O 1
ATOM 661 N N . ASP A 1 82 ? 13.189 6.426 -14.484 1.00 61.78 82 ASP A N 1
ATOM 662 C CA . ASP A 1 82 ? 12.936 7.417 -13.446 1.00 61.78 82 ASP A CA 1
ATOM 663 C C . ASP A 1 82 ? 11.796 6.964 -12.521 1.00 61.78 82 ASP A C 1
ATOM 665 O O . ASP A 1 82 ? 12.030 6.326 -11.495 1.00 61.78 82 ASP A O 1
ATOM 669 N N . TYR A 1 83 ? 10.543 7.242 -12.886 1.00 62.12 83 TYR A N 1
ATOM 670 C CA . TYR A 1 83 ? 9.398 7.037 -12.002 1.00 62.12 83 TYR A CA 1
ATOM 671 C C . TYR A 1 83 ? 8.161 6.642 -12.803 1.00 62.12 83 TYR A C 1
ATOM 673 O O . TYR A 1 83 ? 7.877 7.223 -13.853 1.00 62.12 83 TYR A O 1
ATOM 681 N N . MET A 1 84 ? 7.377 5.695 -12.282 1.00 65.06 84 MET A N 1
ATOM 682 C CA . MET A 1 84 ? 6.029 5.461 -12.793 1.00 65.06 84 MET A CA 1
ATOM 683 C C . MET A 1 84 ? 5.040 6.290 -11.979 1.00 65.06 84 MET A C 1
ATOM 685 O O . MET A 1 84 ? 4.643 5.927 -10.872 1.00 65.06 84 MET A O 1
ATOM 689 N N . TYR A 1 85 ? 4.647 7.422 -12.553 1.00 61.94 85 TYR A N 1
ATOM 690 C CA . TYR A 1 85 ? 3.516 8.203 -12.074 1.00 61.94 85 TYR A CA 1
ATOM 691 C C . TYR A 1 85 ? 2.226 7.463 -12.450 1.00 61.94 85 TYR A C 1
ATOM 693 O O . TYR A 1 85 ? 2.109 6.990 -13.583 1.00 61.94 85 TYR A O 1
ATOM 701 N N . ASN A 1 86 ? 1.250 7.413 -11.538 1.00 64.88 86 ASN A N 1
ATOM 702 C CA . ASN A 1 86 ? -0.074 6.779 -11.690 1.00 64.88 86 ASN A CA 1
ATOM 703 C C . ASN A 1 86 ? -0.164 5.299 -11.283 1.00 64.88 86 ASN A C 1
ATOM 705 O O . ASN A 1 86 ? -0.668 4.458 -12.035 1.00 64.88 86 ASN A O 1
ATOM 709 N N . MET A 1 87 ? 0.239 4.984 -10.050 1.00 70.88 87 MET A N 1
ATOM 710 C CA . MET A 1 87 ? -0.155 3.716 -9.441 1.00 70.88 87 MET A CA 1
ATOM 711 C C . MET A 1 87 ? -1.677 3.653 -9.267 1.00 70.88 87 MET A C 1
ATOM 713 O O . MET A 1 87 ? -2.300 4.595 -8.784 1.00 70.88 87 MET A O 1
ATOM 717 N N . LYS A 1 88 ? -2.281 2.521 -9.632 1.00 72.75 88 LYS A N 1
ATOM 718 C CA . LYS A 1 88 ? -3.647 2.178 -9.226 1.00 72.75 88 LYS A CA 1
ATOM 719 C C . LYS A 1 88 ? -3.572 1.032 -8.235 1.00 72.75 88 LYS A C 1
ATOM 721 O O . LYS A 1 88 ? -3.137 -0.060 -8.591 1.00 72.75 88 LYS A O 1
ATOM 726 N N . VAL A 1 89 ? -4.000 1.284 -7.005 1.00 71.88 89 VAL A N 1
ATOM 727 C CA . VAL A 1 89 ? -4.140 0.242 -5.987 1.00 71.88 89 VAL A CA 1
ATOM 728 C C . VAL A 1 89 ? -5.582 -0.231 -5.979 1.00 71.88 89 VAL A C 1
ATOM 730 O O . VAL A 1 89 ? -6.507 0.573 -5.918 1.00 71.88 89 VAL A O 1
ATOM 733 N N . TYR A 1 90 ? -5.758 -1.545 -6.029 1.00 77.88 90 TYR A N 1
ATOM 734 C CA . TYR A 1 90 ? -7.048 -2.201 -5.882 1.00 77.88 90 TYR A CA 1
ATOM 735 C C . TYR A 1 90 ? -7.012 -2.981 -4.563 1.00 77.88 90 TYR A C 1
ATOM 737 O O . TYR A 1 90 ? -6.465 -4.087 -4.550 1.00 77.88 90 TYR A O 1
ATOM 745 N N . PRO A 1 91 ? -7.549 -2.420 -3.460 1.00 73.31 91 PRO A N 1
ATOM 746 C CA . PRO A 1 91 ? -7.401 -2.956 -2.101 1.00 73.31 91 PRO A CA 1
ATOM 747 C C . PRO A 1 91 ? -7.689 -4.455 -1.953 1.00 73.31 91 PRO A C 1
ATOM 749 O O . PRO A 1 91 ? -7.039 -5.135 -1.168 1.00 73.31 91 PRO A O 1
ATOM 752 N N . ASN A 1 92 ? -8.615 -4.982 -2.754 1.00 76.06 92 ASN A N 1
ATOM 753 C CA . ASN A 1 92 ? -9.089 -6.365 -2.660 1.00 76.06 92 ASN A CA 1
ATOM 754 C C . ASN A 1 92 ? -8.426 -7.331 -3.654 1.00 76.06 92 ASN A C 1
ATOM 756 O O . ASN A 1 92 ? -8.693 -8.528 -3.631 1.00 76.06 92 ASN A O 1
ATOM 760 N N . HIS A 1 93 ? -7.564 -6.836 -4.547 1.00 68.19 93 HIS A N 1
ATOM 761 C CA . HIS A 1 93 ? -6.898 -7.654 -5.568 1.00 68.19 93 HIS A CA 1
ATOM 762 C C . HIS A 1 93 ? -5.431 -7.960 -5.237 1.00 68.19 93 HIS A C 1
ATOM 764 O O . HIS A 1 93 ? -4.708 -8.513 -6.068 1.00 68.19 93 HIS A O 1
ATOM 770 N N . ILE A 1 94 ? -4.982 -7.635 -4.025 1.00 63.03 94 ILE A N 1
ATOM 771 C CA . ILE A 1 94 ? -3.623 -7.922 -3.570 1.00 63.03 94 ILE A CA 1
ATOM 772 C C . ILE A 1 94 ? -3.571 -9.380 -3.113 1.00 63.03 94 ILE A C 1
ATOM 774 O O . ILE A 1 94 ? -4.009 -9.734 -2.020 1.00 63.03 94 ILE A O 1
ATOM 778 N N . LYS A 1 95 ? -3.050 -10.253 -3.979 1.00 56.12 95 LYS A N 1
ATOM 779 C CA . LYS A 1 95 ? -2.750 -11.640 -3.618 1.00 56.12 95 LYS A CA 1
ATOM 780 C C . LYS A 1 95 ? -1.390 -11.690 -2.93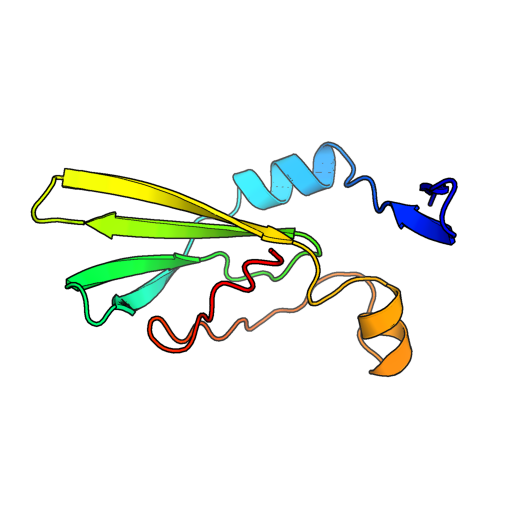4 1.00 56.12 95 LYS A C 1
ATOM 782 O O . LYS A 1 95 ? -0.389 -11.290 -3.521 1.00 56.12 95 LYS A O 1
ATOM 787 N N . SER A 1 96 ? -1.350 -12.206 -1.708 1.00 54.19 96 SER A N 1
ATOM 788 C CA . SER A 1 96 ? -0.089 -12.554 -1.057 1.00 54.19 96 SER A CA 1
ATOM 789 C C . SER A 1 96 ? 0.511 -13.757 -1.789 1.00 54.19 96 SER A C 1
ATOM 791 O O . SER A 1 96 ? -0.068 -14.844 -1.778 1.00 54.19 96 SER A O 1
ATOM 793 N N . LEU A 1 97 ? 1.635 -13.556 -2.476 1.00 51.22 97 LEU A N 1
ATOM 794 C CA . LEU A 1 97 ? 2.448 -14.655 -2.989 1.00 51.22 97 LEU A CA 1
ATOM 795 C C . LEU A 1 97 ? 3.252 -15.212 -1.814 1.00 51.22 97 LEU A C 1
ATOM 797 O O . LEU A 1 97 ? 4.381 -14.800 -1.567 1.00 51.22 97 LEU A O 1
ATOM 801 N N . VAL A 1 98 ? 2.643 -16.116 -1.049 1.00 38.03 98 VAL A N 1
ATOM 802 C CA . VAL A 1 98 ? 3.391 -16.931 -0.091 1.00 38.03 98 VAL A CA 1
ATOM 803 C C . VAL A 1 98 ? 4.028 -18.060 -0.890 1.00 38.03 98 VAL A C 1
ATOM 805 O O . VAL A 1 98 ? 3.338 -18.983 -1.319 1.00 38.03 98 VAL A O 1
ATOM 808 N N . PHE A 1 99 ? 5.332 -17.968 -1.137 1.00 41.22 99 PHE A N 1
ATOM 809 C CA . PHE A 1 99 ? 6.105 -19.126 -1.572 1.00 41.22 99 PHE A CA 1
ATOM 810 C C . PHE A 1 99 ? 6.346 -19.999 -0.331 1.00 41.22 99 PHE A C 1
ATOM 812 O O . PHE A 1 99 ? 6.977 -19.542 0.622 1.00 41.22 99 PHE A O 1
ATOM 819 N N . LEU A 1 100 ? 5.749 -21.195 -0.325 1.00 35.41 100 LEU A N 1
ATOM 820 C CA . LEU A 1 100 ? 6.003 -22.266 0.647 1.00 35.41 100 LEU A CA 1
ATOM 821 C C . LEU A 1 100 ? 7.292 -23.013 0.297 1.00 35.41 100 LEU A C 1
ATOM 823 O O . LEU A 1 100 ? 7.530 -23.211 -0.917 1.00 35.41 100 LEU A O 1
#

Foldseek 3Di:
DDAPPVRHDDDDDDPVNVVVLVPADWDFQDAAPVRWTKTFGQKDDQKHWIWTQDPVVRDIDIDIDHGPDDPVNCVVVVHDPPIDGGDHDDRHPDDPPDDD

Radius of gyration: 15.17 Å; chains: 1; bounding box: 39×34×39 Å

pLDDT: mean 71.69, std 14.85, range [35.41, 94.62]

Organism: Arabidopsis thaliana (NCBI:txid3702)